Protein AF-A0A8B8F9I2-F1 (afdb_monomer)

Mean predicted aligned error: 6.84 Å

Solvent-accessible surface area (backbone atoms only — not comparable to full-atom values): 7856 Å² total; per-residue (Å²): 132,86,76,79,71,88,75,55,55,60,98,65,56,82,87,36,72,66,38,50,51,59,53,74,44,58,70,45,80,40,73,52,41,32,47,33,45,23,65,61,56,53,9,47,27,50,36,31,16,63,70,52,75,28,94,47,73,40,29,69,33,48,71,46,77,38,64,54,78,65,52,64,63,22,86,50,87,95,49,52,75,67,48,26,52,59,36,15,38,84,57,33,90,64,42,86,76,57,81,86,83,81,89,83,79,62,77,90,68,71,65,90,48,67,67,58,51,55,50,51,53,49,52,51,30,55,55,69,70,60,121

Nearest PDB structures (foldseek):
  7lcc-assembly1_A  TM=9.208E-01  e=5.621E-08  synthetic construct
  7otj-assembly1_A  TM=8.608E-01  e=3.150E-05  Candida albicans
  9fi9-assembly1_A  TM=7.104E-01  e=2.433E-05  Homo sapiens
  5fhd-assembly2_B  TM=6.148E-01  e=1.801E-04  Bacteroides fragilis
  6l3g-assembly1_B-2  TM=6.242E-01  e=3.909E-04  Bacteroides sp. AF32-8BH

InterPro domains:
  IPR010285 DNA helicase Pif1-like, DEAD-box helicase domain [PF05970] (5-130)
  IPR027417 P-loop containing nucleoside triphosphate hydrolase [G3DSA:3.40.50.300] (1-105)
  IPR027417 P-loop containing nucleoside triphosphate hydrolase [SSF52540] (20-107)

Foldseek 3Di:
DDDPLVDAAPPDDLPDPVLVCLLVAQEEEAEALQQAFLSVLVNQQVSQCVSNVAPDGSVNHHYHYYHDNLDDFHDDVVDDPVVSVCRHNCVHPCNVVDDDDDDDDDPVQPDPDPVSVVVVVVVVCVSVVND

Structure (mmCIF, N/CA/C/O backbone):
data_AF-A0A8B8F9I2-F1
#
_entry.id   AF-A0A8B8F9I2-F1
#
loop_
_atom_site.group_PDB
_atom_site.id
_atom_site.type_symbol
_atom_site.label_atom_id
_atom_site.label_alt_id
_atom_site.label_comp_id
_atom_site.label_asym_id
_atom_site.label_entity_id
_atom_site.label_seq_id
_atom_site.pdbx_PDB_ins_code
_atom_site.Cartn_x
_atom_site.Cartn_y
_atom_site.Cartn_z
_atom_site.occupancy
_atom_site.B_iso_or_equiv
_atom_site.auth_seq_id
_atom_site.auth_comp_id
_atom_site.auth_asym_id
_atom_site.auth_atom_id
_atom_site.pdbx_PDB_model_num
ATOM 1 N N . MET A 1 1 ? 19.687 -8.091 12.729 1.00 32.91 1 MET A N 1
ATOM 2 C CA . MET A 1 1 ? 18.855 -7.498 13.794 1.00 32.91 1 MET A CA 1
ATOM 3 C C . MET A 1 1 ? 17.443 -7.407 13.244 1.00 32.91 1 MET A C 1
ATOM 5 O O . MET A 1 1 ? 17.170 -6.543 12.424 1.00 32.91 1 MET A O 1
ATOM 9 N N . SER A 1 2 ? 16.615 -8.403 13.545 1.00 36.03 2 SER A N 1
ATOM 10 C CA . SER A 1 2 ? 15.233 -8.500 13.075 1.00 36.03 2 SER A CA 1
ATOM 11 C C . SER A 1 2 ? 14.390 -7.453 13.800 1.00 36.03 2 SER A C 1
ATOM 13 O O . SER A 1 2 ? 14.094 -7.623 14.980 1.00 36.03 2 SER A O 1
ATOM 15 N N . TYR A 1 3 ? 14.059 -6.355 13.119 1.00 44.81 3 TYR A N 1
ATOM 16 C CA . TYR A 1 3 ? 12.985 -5.470 13.562 1.00 44.81 3 TYR A CA 1
ATOM 17 C C . TYR A 1 3 ? 11.693 -6.288 13.551 1.00 44.81 3 TYR A C 1
ATOM 19 O O . TYR A 1 3 ? 11.278 -6.778 12.500 1.00 44.81 3 TYR A O 1
ATOM 27 N N . ASP A 1 4 ? 11.098 -6.486 14.723 1.00 44.06 4 ASP A N 1
ATOM 28 C CA . ASP A 1 4 ? 9.771 -7.075 14.850 1.00 44.06 4 ASP A CA 1
ATOM 29 C C . ASP A 1 4 ? 8.728 -6.054 14.372 1.00 44.06 4 ASP A C 1
ATOM 31 O O . ASP A 1 4 ? 8.177 -5.268 15.137 1.00 44.06 4 ASP A O 1
ATOM 35 N N . ASP A 1 5 ? 8.518 -6.013 13.058 1.00 55.53 5 ASP A N 1
ATOM 36 C CA . ASP A 1 5 ? 7.590 -5.091 12.393 1.00 55.53 5 ASP A CA 1
ATOM 37 C C . ASP A 1 5 ? 6.126 -5.569 12.489 1.00 55.53 5 ASP A C 1
ATOM 39 O O . ASP A 1 5 ? 5.207 -4.951 11.953 1.00 55.53 5 ASP A O 1
ATOM 43 N N . THR A 1 6 ? 5.871 -6.678 13.195 1.00 59.25 6 THR A N 1
ATOM 44 C CA . THR A 1 6 ? 4.541 -7.303 13.276 1.00 59.25 6 THR A CA 1
ATOM 45 C C . THR A 1 6 ? 3.584 -6.598 14.243 1.00 59.25 6 THR A C 1
ATOM 47 O O . THR A 1 6 ? 2.369 -6.782 14.137 1.00 59.25 6 THR A O 1
ATOM 50 N N . SER A 1 7 ? 4.073 -5.657 15.065 1.00 67.31 7 SER A N 1
ATOM 51 C CA . SER A 1 7 ? 3.258 -4.864 16.011 1.00 67.31 7 SER A CA 1
ATOM 52 C C . SER A 1 7 ? 3.259 -3.334 15.809 1.00 67.31 7 SER A C 1
ATOM 54 O O . SER A 1 7 ? 2.566 -2.630 16.543 1.00 67.31 7 SER A O 1
ATOM 56 N N . SER A 1 8 ? 3.986 -2.792 14.824 1.00 79.81 8 SER A N 1
ATOM 57 C CA . SER A 1 8 ? 4.069 -1.344 14.584 1.00 79.81 8 SER A CA 1
ATOM 58 C C . SER A 1 8 ? 2.707 -0.685 14.264 1.00 79.81 8 SER A C 1
ATOM 60 O O . SER A 1 8 ? 1.919 -1.144 13.447 1.00 79.81 8 SER A O 1
ATOM 62 N N . VAL A 1 9 ? 2.405 0.439 14.909 1.00 85.44 9 VAL A N 1
ATOM 63 C CA . VAL A 1 9 ? 1.195 1.244 14.656 1.00 85.44 9 VAL A CA 1
ATOM 64 C C . VAL A 1 9 ? 1.598 2.687 14.393 1.00 85.44 9 VAL A C 1
ATOM 66 O O . VAL A 1 9 ? 2.662 3.132 14.830 1.00 85.44 9 VAL A O 1
ATOM 69 N N . CYS A 1 10 ? 0.763 3.447 13.687 1.00 84.06 10 CYS A N 1
ATOM 70 C CA . CYS A 1 10 ? 0.952 4.889 13.593 1.00 84.06 10 CYS A CA 1
ATOM 71 C C . CYS A 1 10 ? 0.885 5.508 14.998 1.00 84.06 10 CYS A C 1
ATOM 73 O O . CYS A 1 10 ? 0.012 5.166 15.797 1.00 84.06 10 CYS A O 1
ATOM 75 N N . ASN A 1 11 ? 1.786 6.449 15.287 1.00 87.62 11 ASN A N 1
ATOM 76 C CA . ASN A 1 11 ? 1.837 7.147 16.571 1.00 87.62 11 ASN A CA 1
ATOM 77 C C . ASN A 1 11 ? 0.701 8.182 16.684 1.00 87.62 11 ASN A C 1
ATOM 79 O O . ASN A 1 11 ? 0.911 9.382 16.516 1.00 87.62 11 ASN A O 1
ATOM 83 N N . ILE A 1 12 ? -0.523 7.700 16.901 1.00 84.31 12 ILE A N 1
ATOM 84 C CA . ILE A 1 12 ? -1.740 8.509 16.981 1.00 84.31 12 ILE A CA 1
ATOM 85 C C . ILE A 1 12 ? -2.459 8.175 18.288 1.00 84.31 12 ILE A C 1
ATOM 87 O O . ILE A 1 12 ? -2.909 7.050 18.499 1.00 84.31 12 ILE A O 1
ATOM 91 N N . SER A 1 13 ? -2.617 9.170 19.165 1.00 84.62 13 SER A N 1
ATOM 92 C CA . SER A 1 13 ? -3.426 9.008 20.378 1.00 84.62 13 SER A CA 1
ATOM 93 C C . SER A 1 13 ? -4.896 8.800 20.016 1.00 84.62 13 SER A C 1
ATOM 95 O O . SER A 1 13 ? -5.456 9.572 19.233 1.00 84.62 13 SER A O 1
ATOM 97 N N . LYS A 1 14 ? -5.554 7.818 20.648 1.00 83.88 14 LYS A N 1
ATOM 98 C CA . LYS A 1 14 ? -6.980 7.504 20.436 1.00 83.88 14 LYS A CA 1
ATOM 99 C C . LYS A 1 14 ? -7.909 8.695 20.691 1.00 83.88 14 LYS A C 1
ATOM 101 O O . LYS A 1 14 ? -9.001 8.736 20.131 1.00 83.88 14 LYS A O 1
ATOM 106 N N . GLN A 1 15 ? -7.496 9.640 21.528 1.00 87.62 15 GLN A N 1
ATOM 107 C CA . GLN A 1 15 ? -8.287 10.818 21.895 1.00 87.62 15 GLN A CA 1
ATOM 108 C C . GLN A 1 15 ? -7.964 12.044 21.025 1.00 87.62 15 GLN A C 1
ATOM 110 O O . GLN A 1 15 ? -8.552 13.101 21.215 1.00 87.62 15 GLN A O 1
ATOM 115 N N . SER A 1 16 ? -7.024 11.929 20.081 1.00 92.19 16 SER A N 1
ATOM 116 C CA . SER A 1 16 ? -6.645 13.045 19.211 1.00 92.19 16 SER A CA 1
ATOM 117 C C . SER A 1 16 ? -7.708 13.352 18.152 1.00 92.19 16 SER A C 1
ATOM 119 O O . SER A 1 16 ? -8.429 12.465 17.690 1.00 92.19 16 SER A O 1
ATOM 121 N N . ASN A 1 17 ? -7.733 14.601 17.681 1.00 92.19 17 ASN A N 1
ATOM 122 C CA . ASN A 1 17 ? -8.564 15.005 16.541 1.00 92.19 17 ASN A CA 1
ATOM 123 C C . ASN A 1 17 ? -8.228 14.198 15.275 1.00 92.19 17 ASN A C 1
ATOM 125 O O . ASN A 1 17 ? -9.121 13.859 14.506 1.00 92.19 17 ASN A O 1
ATOM 129 N N . THR A 1 18 ? -6.958 13.823 15.087 1.00 91.69 18 THR A N 1
ATOM 130 C CA . THR A 1 18 ? -6.526 12.945 13.991 1.00 91.69 18 THR A CA 1
ATOM 131 C C . THR A 1 18 ? -7.148 11.555 14.101 1.00 91.69 18 THR A C 1
ATOM 133 O O . THR A 1 18 ? -7.612 11.016 13.101 1.00 91.69 18 THR A O 1
ATOM 136 N N . ALA A 1 19 ? -7.210 10.979 15.307 1.00 91.69 19 ALA A N 1
ATOM 137 C CA . ALA A 1 19 ? -7.893 9.706 15.523 1.00 91.69 19 ALA A CA 1
ATOM 138 C C . ALA A 1 19 ? -9.387 9.805 15.207 1.00 91.69 19 ALA A C 1
ATOM 140 O O . ALA A 1 19 ? -9.933 8.887 14.601 1.00 91.69 19 ALA A O 1
ATOM 141 N N . GLN A 1 20 ? -10.038 10.912 15.576 1.00 93.19 20 GLN A N 1
ATOM 142 C CA . GLN A 1 20 ? -11.439 11.132 15.224 1.00 93.19 20 GLN A CA 1
ATOM 143 C C . GLN A 1 20 ? -11.628 11.217 13.705 1.00 93.19 20 GLN A C 1
ATOM 145 O O . GLN A 1 20 ? -12.440 10.479 13.153 1.00 93.19 20 GLN A O 1
ATOM 150 N N . LEU A 1 21 ? -10.799 12.008 13.018 1.00 93.56 21 LEU A N 1
ATOM 151 C CA . LEU A 1 21 ? -10.809 12.092 11.558 1.00 93.56 21 LEU A CA 1
ATOM 152 C C . LEU A 1 21 ? -10.626 10.713 10.906 1.00 93.56 21 LEU A C 1
ATOM 154 O O . LEU A 1 21 ? -11.342 10.374 9.971 1.00 93.56 21 LEU A O 1
ATOM 158 N N . MET A 1 22 ? -9.701 9.894 11.412 1.00 92.94 22 MET A N 1
ATOM 159 C CA . MET A 1 22 ? -9.469 8.543 10.893 1.00 92.94 22 MET A CA 1
ATOM 160 C C . MET A 1 22 ? -10.628 7.574 11.161 1.00 92.94 22 MET A C 1
ATOM 162 O O . MET A 1 22 ? -10.836 6.655 10.370 1.00 92.94 22 MET A O 1
ATOM 166 N N . ARG A 1 23 ? -11.402 7.758 12.240 1.00 94.06 23 ARG A N 1
ATOM 167 C CA . ARG A 1 23 ? -12.608 6.948 12.493 1.00 94.06 23 ARG A CA 1
ATOM 168 C C . ARG A 1 23 ? -13.709 7.231 11.483 1.00 94.06 23 ARG A C 1
ATOM 170 O O . ARG A 1 23 ? -14.339 6.285 10.997 1.00 94.06 23 ARG A O 1
ATOM 177 N N . ASP A 1 24 ? -13.893 8.512 11.187 1.00 94.00 24 ASP A N 1
ATOM 178 C CA . ASP A 1 24 ? -14.940 9.019 10.302 1.00 94.00 24 ASP A CA 1
ATOM 179 C C . ASP A 1 24 ? -14.547 8.887 8.819 1.00 94.00 24 ASP A C 1
ATOM 181 O O . ASP A 1 24 ? -15.402 8.878 7.934 1.00 94.00 24 ASP A O 1
ATOM 185 N N . CYS A 1 25 ? -13.252 8.724 8.533 1.00 94.06 25 CYS A N 1
ATOM 186 C CA . CYS A 1 25 ? -12.730 8.539 7.187 1.00 94.06 25 CYS A CA 1
ATOM 187 C C . CYS A 1 25 ? -13.235 7.233 6.548 1.00 94.06 25 CYS A C 1
ATOM 189 O O . CYS A 1 25 ? -13.013 6.123 7.042 1.00 94.06 25 CYS A O 1
ATOM 191 N N . VAL A 1 26 ? -13.882 7.368 5.390 1.00 95.38 26 VAL A N 1
ATOM 192 C CA . VAL A 1 26 ? -14.385 6.241 4.586 1.00 95.38 26 VAL A CA 1
ATOM 193 C C . VAL A 1 26 ? -13.495 5.910 3.390 1.00 95.38 26 VAL A C 1
ATOM 195 O O . VAL A 1 26 ? -13.570 4.794 2.870 1.00 95.38 26 VAL A O 1
ATOM 198 N N . PHE A 1 27 ? -12.661 6.863 2.963 1.00 96.31 27 PHE A N 1
ATOM 199 C CA . PHE A 1 27 ? -11.831 6.745 1.774 1.00 96.31 27 PHE A CA 1
ATOM 200 C C . PHE A 1 27 ? -10.490 7.465 1.938 1.00 96.31 27 PHE A C 1
ATOM 202 O O . PHE A 1 27 ? -10.459 8.647 2.278 1.00 96.31 27 PHE A O 1
ATOM 209 N N . ILE A 1 28 ? -9.397 6.760 1.652 1.00 96.31 28 ILE A N 1
ATOM 210 C CA . ILE A 1 28 ? -8.027 7.279 1.687 1.00 96.31 28 ILE A CA 1
ATOM 211 C C . ILE A 1 28 ? -7.414 7.123 0.299 1.00 96.31 28 ILE A C 1
ATOM 213 O O . ILE A 1 28 ? -7.478 6.049 -0.295 1.00 96.31 28 ILE A O 1
ATOM 217 N N . VAL A 1 29 ? -6.773 8.179 -0.194 1.00 96.25 29 VAL A N 1
ATOM 218 C CA . VAL A 1 29 ? -5.928 8.119 -1.390 1.00 96.25 29 VAL A CA 1
ATOM 219 C C . VAL A 1 29 ? -4.477 8.158 -0.942 1.00 96.25 29 VAL A C 1
ATOM 221 O O . VAL A 1 29 ? -4.076 9.066 -0.216 1.00 96.25 29 VAL A O 1
ATOM 224 N N . TRP A 1 30 ? -3.707 7.166 -1.367 1.00 94.88 30 TRP A N 1
ATOM 225 C CA . TRP A 1 30 ? -2.285 7.059 -1.093 1.00 94.88 30 TRP A CA 1
ATOM 226 C C . TRP A 1 30 ? -1.517 7.156 -2.403 1.00 94.88 30 TRP A C 1
ATOM 228 O O . TRP A 1 30 ? -1.458 6.189 -3.168 1.00 94.88 30 TRP A O 1
ATOM 238 N N . ASP A 1 31 ? -0.936 8.326 -2.648 1.00 93.06 31 ASP A N 1
ATOM 239 C CA . ASP A 1 31 ? -0.154 8.568 -3.852 1.00 93.06 31 ASP A CA 1
ATOM 240 C C . ASP A 1 31 ? 1.285 8.064 -3.731 1.00 93.06 31 ASP A C 1
ATOM 242 O O . ASP A 1 31 ? 1.831 7.949 -2.634 1.00 93.06 31 ASP A O 1
ATOM 246 N N . GLU A 1 32 ? 1.878 7.717 -4.870 1.00 90.81 32 GLU A N 1
ATOM 247 C CA . GLU A 1 32 ? 3.224 7.148 -4.984 1.00 90.81 32 GLU A CA 1
ATOM 248 C C . GLU A 1 32 ? 3.494 5.928 -4.077 1.00 90.81 32 GLU A C 1
ATOM 250 O O . GLU A 1 32 ? 4.543 5.758 -3.442 1.00 90.81 32 GLU A O 1
ATOM 255 N N . ALA A 1 33 ? 2.535 5.002 -4.058 1.00 92.69 33 ALA A N 1
ATOM 256 C CA . ALA A 1 33 ? 2.591 3.778 -3.266 1.00 92.69 33 ALA A CA 1
ATOM 257 C C . ALA A 1 33 ? 3.752 2.833 -3.649 1.00 92.69 33 ALA A C 1
ATOM 259 O O . ALA A 1 33 ? 4.133 1.979 -2.849 1.00 92.69 33 ALA A O 1
ATOM 260 N N . SER A 1 34 ? 4.336 2.966 -4.847 1.00 89.62 34 SER A N 1
ATOM 261 C CA . SER A 1 34 ? 5.489 2.163 -5.293 1.00 89.62 34 SER A CA 1
ATOM 262 C C . SER A 1 34 ? 6.749 2.418 -4.462 1.00 89.62 34 SER A C 1
ATOM 264 O O . SER A 1 34 ? 7.511 1.482 -4.216 1.00 89.62 34 SER A O 1
ATOM 266 N N . MET A 1 35 ? 6.925 3.653 -3.986 1.00 90.94 35 MET A N 1
ATOM 267 C CA . MET A 1 35 ? 8.059 4.083 -3.161 1.00 90.94 35 MET A CA 1
ATOM 268 C C . MET A 1 35 ? 7.811 3.885 -1.663 1.00 90.94 35 MET A C 1
ATOM 270 O O . MET A 1 35 ? 8.709 4.072 -0.842 1.00 90.94 35 MET A O 1
ATOM 274 N N . THR A 1 36 ? 6.587 3.512 -1.292 1.00 91.62 36 THR A N 1
ATOM 275 C CA . THR A 1 36 ? 6.175 3.382 0.101 1.00 91.62 36 THR A CA 1
ATOM 276 C C . THR A 1 36 ? 6.658 2.060 0.693 1.00 91.62 36 THR A C 1
ATOM 278 O O . THR A 1 36 ? 6.490 0.985 0.111 1.00 91.62 36 THR A O 1
ATOM 281 N N . TYR A 1 37 ? 7.223 2.138 1.897 1.00 93.44 37 TYR A N 1
ATOM 282 C CA . TYR A 1 37 ? 7.538 0.966 2.703 1.00 93.44 37 TYR A CA 1
ATOM 283 C C . TYR A 1 37 ? 6.258 0.229 3.093 1.00 93.44 37 TYR A C 1
ATOM 285 O O . TYR A 1 37 ? 5.324 0.831 3.626 1.00 93.44 37 TYR A O 1
ATOM 293 N N . LYS A 1 38 ? 6.228 -1.093 2.904 1.00 94.56 38 LYS A N 1
ATOM 294 C CA . LYS A 1 38 ? 5.076 -1.916 3.290 1.00 94.56 38 LYS A CA 1
ATOM 295 C C . LYS A 1 38 ? 4.678 -1.711 4.749 1.00 94.56 38 LYS A C 1
ATOM 297 O O . LYS A 1 38 ? 3.493 -1.651 5.044 1.00 94.56 38 LYS A O 1
ATOM 302 N N . SER A 1 39 ? 5.656 -1.518 5.631 1.00 94.19 39 SER A N 1
ATOM 303 C CA . SER A 1 39 ? 5.439 -1.347 7.064 1.00 94.19 39 SER A CA 1
ATOM 304 C C . SER A 1 39 ? 4.618 -0.105 7.389 1.00 94.19 39 SER A C 1
ATOM 306 O O . SER A 1 39 ? 3.801 -0.134 8.302 1.00 94.19 39 SER A O 1
ATOM 308 N N . SER A 1 40 ? 4.740 0.965 6.596 1.00 93.88 40 SER A N 1
ATOM 309 C CA . SER A 1 40 ? 3.898 2.157 6.733 1.00 93.88 40 SER A CA 1
ATOM 310 C C . SER A 1 40 ? 2.433 1.857 6.412 1.00 93.88 40 SER A C 1
ATOM 312 O O . SER A 1 40 ? 1.538 2.301 7.129 1.00 93.88 40 SER A O 1
ATOM 314 N N . VAL A 1 41 ? 2.182 1.063 5.370 1.00 95.12 41 VAL A N 1
ATOM 315 C CA . VAL A 1 41 ? 0.826 0.659 4.969 1.00 95.12 41 VAL A CA 1
ATOM 316 C C . VAL A 1 41 ? 0.228 -0.330 5.974 1.00 95.12 41 VAL A C 1
ATOM 318 O O . VAL A 1 41 ? -0.937 -0.218 6.346 1.00 95.12 41 VAL A O 1
ATOM 321 N N . GLU A 1 42 ? 1.036 -1.262 6.473 1.00 96.44 42 GLU A N 1
ATOM 322 C CA . GLU A 1 42 ? 0.640 -2.243 7.491 1.00 96.44 42 GLU A CA 1
ATOM 323 C C . GLU A 1 42 ? 0.407 -1.598 8.863 1.00 96.44 42 GLU A C 1
ATOM 325 O O . GLU A 1 42 ? -0.459 -2.033 9.624 1.00 96.44 42 GLU A O 1
ATOM 330 N N . ALA A 1 43 ? 1.164 -0.553 9.203 1.00 95.38 43 ALA A N 1
ATOM 331 C CA . ALA A 1 43 ? 0.916 0.265 10.385 1.00 95.38 43 ALA A CA 1
ATOM 332 C C . ALA A 1 43 ? -0.403 1.038 10.258 1.00 95.38 43 ALA A C 1
ATOM 334 O O . ALA A 1 43 ? -1.176 1.044 11.215 1.00 95.38 43 ALA A O 1
ATOM 335 N N . LEU A 1 44 ? -0.701 1.617 9.085 1.00 95.31 44 LEU A N 1
ATOM 336 C CA . LEU A 1 44 ? -1.992 2.267 8.839 1.00 95.31 44 LEU A CA 1
ATOM 337 C C . LEU A 1 44 ? -3.151 1.276 9.004 1.00 95.31 44 LEU A C 1
ATOM 339 O O . LEU A 1 44 ? -4.117 1.594 9.696 1.00 95.31 44 LEU A O 1
ATOM 343 N N . ASP A 1 45 ? -3.049 0.077 8.421 1.00 96.44 45 ASP A N 1
ATOM 344 C CA . ASP A 1 45 ? -4.064 -0.973 8.569 1.00 96.44 45 ASP A CA 1
ATOM 345 C C . ASP A 1 45 ? -4.337 -1.281 10.047 1.00 96.44 45 ASP A C 1
ATOM 347 O O . ASP A 1 45 ? -5.472 -1.154 10.509 1.00 96.44 45 ASP A O 1
ATOM 351 N N . ARG A 1 46 ? -3.290 -1.600 10.818 1.00 95.19 46 ARG A N 1
ATOM 352 C CA . ARG A 1 46 ? -3.417 -1.893 12.255 1.00 95.19 46 ARG A CA 1
ATOM 353 C C . ARG A 1 46 ? -4.000 -0.723 13.040 1.00 95.19 46 ARG A C 1
ATOM 355 O O . ARG A 1 46 ? -4.891 -0.930 13.862 1.00 95.19 46 ARG A O 1
ATOM 362 N N . THR A 1 47 ? -3.560 0.502 12.759 1.00 94.62 47 THR A N 1
ATOM 363 C CA . THR A 1 47 ? -4.106 1.705 13.395 1.00 94.62 47 THR A CA 1
ATOM 364 C C . THR A 1 47 ? -5.588 1.887 13.085 1.00 94.62 47 THR A C 1
ATOM 366 O O . THR A 1 47 ? -6.363 2.150 13.999 1.00 94.62 47 THR A O 1
ATOM 369 N N . LEU A 1 48 ? -6.023 1.716 11.835 1.00 95.75 48 LEU A N 1
ATOM 370 C CA . LEU A 1 48 ? -7.436 1.851 11.474 1.00 95.75 48 LEU A CA 1
ATOM 371 C C . LEU A 1 48 ? -8.297 0.750 12.098 1.00 95.75 48 LEU A C 1
ATOM 373 O O . LEU A 1 48 ? -9.408 1.034 12.551 1.00 95.75 48 LEU A O 1
ATOM 377 N N . ARG A 1 49 ? -7.790 -0.486 12.171 1.00 95.50 49 ARG A N 1
ATOM 378 C CA . ARG A 1 49 ? -8.475 -1.587 12.861 1.00 95.50 49 ARG A CA 1
ATOM 379 C C . ARG A 1 49 ? -8.695 -1.284 14.339 1.00 95.50 49 ARG A C 1
ATOM 381 O O . ARG A 1 49 ? -9.806 -1.471 14.836 1.00 95.50 49 ARG A O 1
ATOM 388 N N . ASP A 1 50 ? -7.667 -0.774 15.015 1.00 93.94 50 ASP A N 1
ATOM 389 C CA . ASP A 1 50 ? -7.719 -0.412 16.433 1.00 93.94 50 ASP A CA 1
ATOM 390 C C . ASP A 1 50 ? -8.606 0.821 16.689 1.00 93.94 50 ASP A C 1
ATOM 392 O O . ASP A 1 50 ? -9.488 0.794 17.547 1.00 93.94 50 ASP A O 1
ATOM 396 N N . LEU A 1 51 ? -8.449 1.892 15.902 1.00 94.00 51 LEU A N 1
ATOM 397 C CA . LEU A 1 51 ? -9.236 3.121 16.055 1.00 94.00 51 LEU A CA 1
ATOM 398 C C . LEU A 1 51 ? -10.732 2.907 15.813 1.00 94.00 51 LEU A C 1
ATOM 400 O O . LEU A 1 51 ? -11.545 3.550 16.484 1.00 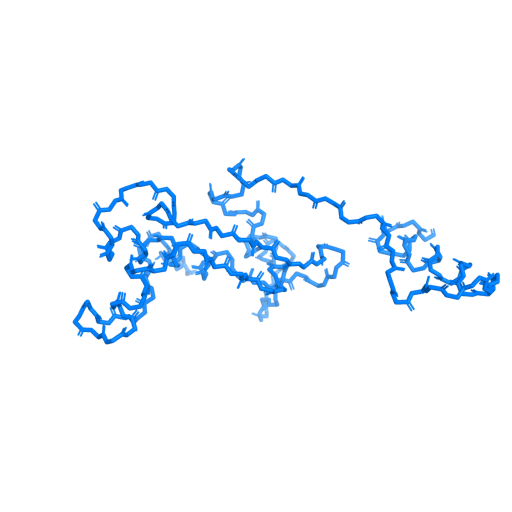94.00 51 LEU A O 1
ATOM 404 N N . ARG A 1 52 ? -11.085 2.035 14.859 1.00 93.75 52 ARG A N 1
ATOM 405 C CA . ARG A 1 52 ? -12.473 1.739 14.463 1.00 93.75 52 ARG A CA 1
ATOM 406 C C . ARG A 1 52 ? -13.043 0.494 15.140 1.00 93.75 52 ARG A C 1
ATOM 408 O O . ARG A 1 52 ? -14.208 0.182 14.908 1.00 93.75 52 ARG A O 1
ATOM 415 N N . ASN A 1 53 ? -12.242 -0.205 15.948 1.00 94.00 53 ASN A N 1
ATOM 416 C CA . ASN A 1 53 ? -12.591 -1.472 16.591 1.00 94.00 53 ASN A CA 1
ATOM 417 C C . ASN A 1 53 ? -13.164 -2.511 15.599 1.00 94.00 53 ASN A C 1
ATOM 419 O O . ASN A 1 53 ? -14.214 -3.112 15.827 1.00 94.00 53 ASN A O 1
ATOM 423 N N . LYS A 1 54 ? -12.499 -2.677 14.448 1.00 94.50 54 LYS A N 1
ATOM 424 C CA . LYS A 1 54 ? -12.903 -3.579 13.356 1.00 94.50 54 LYS A CA 1
ATOM 425 C C . LYS A 1 54 ? -11.701 -4.371 12.870 1.00 94.50 54 LYS A C 1
ATOM 427 O O . LYS A 1 54 ? -10.729 -3.775 12.436 1.00 94.50 54 LYS A O 1
ATOM 432 N N . ASN A 1 55 ? -11.784 -5.701 12.852 1.00 93.75 55 ASN A N 1
ATOM 433 C CA . ASN A 1 55 ? -10.667 -6.548 12.404 1.00 93.75 55 ASN A CA 1
ATOM 434 C C . ASN A 1 55 ? -10.594 -6.751 10.872 1.00 93.75 55 ASN A C 1
ATOM 436 O O . ASN A 1 55 ? -9.808 -7.553 10.377 1.00 93.75 55 ASN A O 1
ATOM 440 N N . THR A 1 56 ? -11.430 -6.054 10.106 1.00 95.62 56 THR A N 1
ATOM 441 C CA . THR A 1 56 ? -11.370 -6.047 8.638 1.00 95.62 56 THR A CA 1
ATOM 442 C C . THR A 1 56 ? -10.193 -5.203 8.154 1.00 95.62 56 THR A C 1
ATOM 444 O O . THR A 1 56 ? -9.855 -4.219 8.811 1.00 95.62 56 THR A O 1
ATOM 447 N N . LEU A 1 57 ? -9.628 -5.516 6.981 1.00 95.69 57 LEU A N 1
ATOM 448 C CA . LEU A 1 57 ? -8.577 -4.701 6.353 1.00 95.69 57 LEU A CA 1
ATOM 449 C C . LEU A 1 57 ? -8.944 -3.207 6.339 1.00 95.69 57 LEU A C 1
ATOM 451 O O . LEU A 1 57 ? -10.090 -2.828 6.086 1.00 95.69 57 LEU A O 1
ATOM 455 N N . MET A 1 58 ? -7.961 -2.372 6.659 1.00 96.12 58 MET A N 1
ATOM 456 C CA . MET A 1 58 ? -8.021 -0.921 6.828 1.00 96.12 58 MET A CA 1
ATOM 457 C C . MET A 1 58 ? -9.125 -0.466 7.791 1.00 96.12 58 MET A C 1
ATOM 459 O O . MET A 1 58 ? -9.727 0.593 7.619 1.00 96.12 58 MET A O 1
ATOM 463 N N . GLY A 1 59 ? -9.485 -1.305 8.768 1.00 95.50 59 GLY A N 1
ATOM 464 C CA . GLY A 1 59 ? -10.635 -1.080 9.645 1.00 95.50 59 GLY A CA 1
ATOM 465 C C . GLY A 1 59 ? -11.959 -0.933 8.885 1.00 95.50 59 GLY A C 1
ATOM 466 O O . GLY A 1 59 ? -12.894 -0.341 9.417 1.00 95.50 59 GLY A O 1
ATOM 467 N N . GLY A 1 60 ? -12.040 -1.400 7.631 1.00 95.69 60 GLY A N 1
ATOM 468 C CA . GLY A 1 60 ? -13.168 -1.210 6.712 1.00 95.69 60 GLY A CA 1
ATOM 469 C C . GLY A 1 60 ? -13.170 0.135 5.972 1.00 95.69 60 GLY A C 1
ATOM 470 O O . GLY A 1 60 ? -14.231 0.599 5.561 1.00 95.69 60 GLY A O 1
ATOM 471 N N . CYS A 1 61 ? -12.040 0.842 5.919 1.00 96.19 61 CYS A N 1
ATOM 472 C CA . CYS A 1 61 ? -11.859 2.056 5.122 1.00 96.19 61 CYS A CA 1
ATOM 473 C C . CYS A 1 61 ? -11.407 1.660 3.712 1.00 96.19 61 CYS A C 1
ATOM 475 O O . CYS A 1 61 ? -10.580 0.763 3.559 1.00 96.19 61 CYS A O 1
ATOM 477 N N . THR A 1 62 ? -11.937 2.308 2.676 1.00 96.62 62 THR A N 1
ATOM 478 C CA . THR A 1 62 ? -11.481 2.036 1.308 1.00 96.62 62 THR A CA 1
ATOM 479 C C . THR A 1 62 ? -10.190 2.805 1.051 1.00 96.62 62 THR A C 1
ATOM 481 O O . THR A 1 62 ? -10.145 4.012 1.261 1.00 96.62 62 THR A O 1
ATOM 484 N N . VAL A 1 63 ? -9.143 2.131 0.573 1.00 97.00 63 VAL A N 1
ATOM 485 C CA . VAL A 1 63 ? -7.857 2.772 0.261 1.00 97.00 63 VAL A CA 1
ATOM 486 C C . VAL A 1 63 ? -7.550 2.616 -1.223 1.00 97.00 63 VAL A C 1
ATOM 488 O O . VAL A 1 63 ? -7.519 1.502 -1.744 1.00 97.00 63 VAL A O 1
ATOM 491 N N . LEU A 1 64 ? -7.318 3.736 -1.902 1.00 96.81 64 LEU A N 1
ATOM 492 C CA . LEU A 1 64 ? -6.832 3.784 -3.274 1.00 96.81 64 LEU A CA 1
ATOM 493 C C . LEU A 1 64 ? -5.331 4.054 -3.264 1.00 96.81 64 LEU A C 1
ATOM 495 O O . LEU A 1 64 ? -4.901 5.157 -2.940 1.00 96.81 64 LEU A O 1
ATOM 499 N N . PHE A 1 65 ? -4.547 3.062 -3.671 1.00 95.69 65 PHE A N 1
ATOM 500 C CA . PHE A 1 65 ? -3.127 3.245 -3.950 1.00 95.69 65 PHE A CA 1
ATOM 501 C C . PHE A 1 65 ? -2.944 3.716 -5.396 1.00 95.69 65 PHE A C 1
ATOM 503 O O . PHE A 1 65 ? -3.340 3.010 -6.328 1.00 95.69 65 PHE A O 1
ATOM 510 N N . SER A 1 66 ? -2.325 4.879 -5.587 1.00 94.69 66 SER A N 1
ATOM 511 C CA . SER A 1 66 ? -1.826 5.338 -6.885 1.00 94.69 66 SER A CA 1
ATOM 512 C C . SER A 1 66 ? -0.302 5.295 -6.926 1.00 94.69 66 SER A C 1
ATOM 514 O O . SER A 1 66 ? 0.375 5.236 -5.902 1.00 94.69 66 SER A O 1
ATOM 516 N N . GLY A 1 67 ? 0.242 5.234 -8.135 1.00 91.19 67 GLY A N 1
ATOM 517 C CA . GLY A 1 67 ? 1.678 5.170 -8.376 1.00 91.19 67 GLY A CA 1
ATOM 518 C C . GLY A 1 67 ? 2.013 4.266 -9.553 1.00 91.19 67 GLY A C 1
ATOM 519 O O . GL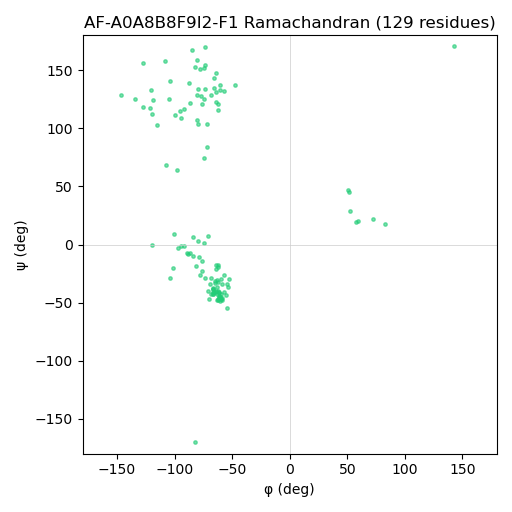Y A 1 67 ? 1.167 3.536 -10.081 1.00 91.19 67 GLY A O 1
ATOM 520 N N . ASP A 1 68 ? 3.273 4.304 -9.962 1.00 87.31 68 ASP A N 1
ATOM 521 C CA . ASP A 1 68 ? 3.790 3.477 -11.045 1.00 87.31 68 ASP A CA 1
ATOM 522 C C . ASP A 1 68 ? 4.914 2.577 -10.524 1.00 87.31 68 ASP A C 1
ATOM 524 O O . ASP A 1 68 ? 5.997 3.027 -10.166 1.00 87.31 68 ASP A O 1
ATOM 528 N N . PHE A 1 69 ? 4.663 1.268 -10.498 1.00 81.75 69 PHE A N 1
ATOM 529 C CA . PHE A 1 69 ? 5.638 0.266 -10.052 1.00 81.75 69 PHE A CA 1
ATOM 530 C C . PHE A 1 69 ? 6.765 0.002 -11.063 1.00 81.75 69 PHE A C 1
ATOM 532 O O . PHE A 1 69 ? 7.596 -0.869 -10.810 1.00 81.75 69 PHE A O 1
ATOM 539 N N . ARG A 1 70 ? 6.774 0.697 -12.208 1.00 81.69 70 ARG A N 1
ATOM 540 C CA . ARG A 1 70 ? 7.937 0.790 -13.107 1.00 81.69 70 ARG A CA 1
ATOM 541 C C . ARG A 1 70 ? 8.915 1.884 -12.667 1.00 81.69 70 ARG A C 1
ATOM 543 O O . ARG A 1 70 ? 10.000 1.976 -13.229 1.00 81.69 70 ARG A O 1
ATOM 550 N N . GLN A 1 71 ? 8.528 2.717 -11.699 1.00 79.31 71 GLN A N 1
ATOM 551 C CA . GLN A 1 71 ? 9.422 3.664 -11.037 1.00 79.31 71 GLN A CA 1
ATOM 552 C C . GLN A 1 71 ? 10.226 2.968 -9.924 1.00 79.31 71 GLN A C 1
ATOM 554 O O . GLN A 1 71 ? 10.245 1.740 -9.818 1.00 79.31 71 GLN A O 1
ATOM 559 N N . ILE A 1 72 ? 10.926 3.758 -9.110 1.00 80.50 72 ILE A N 1
ATOM 560 C CA . ILE A 1 72 ? 11.825 3.261 -8.069 1.00 80.50 72 ILE A CA 1
ATOM 561 C C . ILE A 1 72 ? 11.069 2.514 -6.957 1.00 80.50 72 ILE A C 1
ATOM 563 O O . ILE A 1 72 ? 9.954 2.871 -6.578 1.00 80.50 72 ILE A O 1
ATOM 567 N N . LEU A 1 73 ? 11.701 1.459 -6.440 1.00 85.81 73 LEU A N 1
ATOM 568 C CA . LEU A 1 73 ? 11.280 0.761 -5.223 1.00 85.81 73 LEU A CA 1
ATOM 569 C C . LEU A 1 7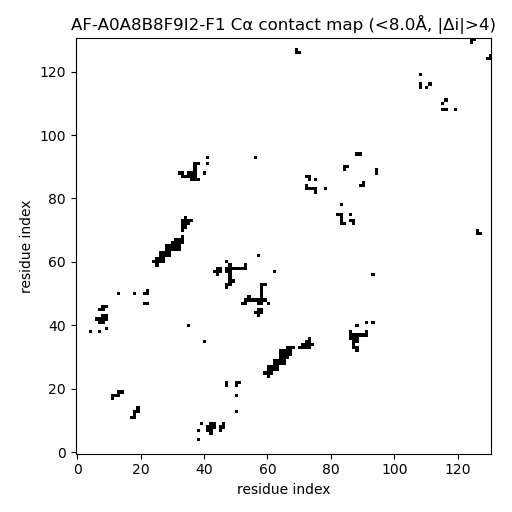3 ? 11.598 1.614 -3.977 1.00 85.81 73 LEU A C 1
ATOM 571 O O . LEU A 1 73 ? 12.331 2.601 -4.087 1.00 85.81 73 LEU A O 1
ATOM 575 N N . PRO A 1 74 ? 11.101 1.241 -2.782 1.00 86.88 74 PRO A N 1
ATOM 576 C CA . PRO A 1 74 ? 11.496 1.911 -1.548 1.00 86.88 74 PRO A CA 1
ATOM 577 C C . PRO A 1 74 ? 13.016 1.849 -1.354 1.00 86.88 74 PRO A C 1
ATOM 579 O O . PRO A 1 74 ? 13.628 0.787 -1.478 1.00 86.88 74 PRO A O 1
ATOM 582 N N . VAL A 1 75 ? 13.627 2.990 -1.038 1.00 87.88 75 VAL A N 1
ATOM 583 C CA . VAL A 1 75 ? 15.085 3.109 -0.896 1.00 87.88 75 VAL A CA 1
ATOM 584 C C . VAL A 1 75 ? 15.519 2.608 0.475 1.00 87.88 75 VAL A C 1
ATOM 586 O O . VAL A 1 75 ? 15.314 3.308 1.467 1.00 87.88 75 VAL A O 1
ATOM 589 N N . VAL A 1 76 ? 16.162 1.438 0.535 1.00 88.19 76 VAL A N 1
ATOM 590 C CA . VAL A 1 76 ? 16.726 0.868 1.770 1.00 88.19 76 VAL A CA 1
ATOM 591 C C . VAL A 1 76 ? 18.204 1.244 1.886 1.00 88.19 76 VAL A C 1
ATOM 593 O O . VAL A 1 76 ? 19.055 0.748 1.148 1.00 88.19 76 VAL A O 1
ATOM 596 N N . VAL A 1 77 ? 18.536 2.135 2.824 1.00 87.56 77 VAL A N 1
ATOM 597 C CA . VAL A 1 77 ? 19.911 2.627 3.012 1.00 87.56 77 VAL A CA 1
ATOM 598 C C . VAL A 1 77 ? 20.838 1.471 3.394 1.00 87.56 77 VAL A C 1
ATOM 600 O O . VAL A 1 77 ? 20.635 0.829 4.421 1.00 87.56 77 VAL A O 1
ATOM 603 N N . ARG A 1 78 ? 21.878 1.233 2.579 1.00 90.19 78 ARG A N 1
ATOM 604 C CA . ARG A 1 78 ? 22.812 0.093 2.718 1.00 90.19 78 ARG A CA 1
ATOM 605 C C . ARG A 1 78 ? 22.122 -1.280 2.634 1.00 90.19 78 ARG A C 1
ATOM 607 O O . ARG A 1 78 ? 22.680 -2.267 3.107 1.00 90.19 78 ARG A O 1
ATOM 614 N N . GLY A 1 79 ? 20.925 -1.336 2.051 1.00 86.62 79 GLY A N 1
ATOM 615 C CA . GLY A 1 79 ? 20.188 -2.569 1.812 1.00 86.62 79 GLY A CA 1
ATOM 616 C C . GLY A 1 79 ? 20.673 -3.307 0.569 1.00 86.62 79 GLY A C 1
ATOM 617 O O . GLY A 1 79 ? 21.292 -2.742 -0.333 1.00 86.62 79 GLY A O 1
ATOM 618 N N . THR A 1 80 ? 20.379 -4.598 0.524 1.00 92.31 80 THR A N 1
ATOM 619 C CA . THR A 1 80 ? 20.514 -5.424 -0.674 1.00 92.31 80 THR A CA 1
ATOM 620 C C . THR A 1 80 ? 19.265 -5.309 -1.551 1.00 92.31 80 THR A C 1
ATOM 622 O O . THR A 1 80 ? 18.201 -4.885 -1.101 1.00 92.31 80 THR A O 1
ATOM 625 N N . ARG A 1 81 ? 19.340 -5.800 -2.794 1.00 88.94 81 ARG A N 1
ATOM 626 C CA . ARG A 1 81 ? 18.154 -5.944 -3.662 1.00 88.94 81 ARG A CA 1
ATOM 627 C C . ARG A 1 81 ? 17.036 -6.767 -3.008 1.00 88.94 81 ARG A C 1
ATOM 629 O O . ARG A 1 81 ? 15.860 -6.517 -3.252 1.00 88.94 81 ARG A O 1
ATOM 636 N N . ALA A 1 82 ? 17.393 -7.766 -2.198 1.00 92.19 82 ALA A N 1
ATOM 637 C CA . ALA A 1 82 ? 16.409 -8.561 -1.472 1.00 92.19 82 ALA A CA 1
ATOM 638 C C . ALA A 1 82 ? 15.687 -7.716 -0.413 1.00 92.19 82 ALA A C 1
ATOM 640 O O . ALA A 1 82 ? 14.475 -7.852 -0.257 1.00 92.19 82 ALA A O 1
ATOM 641 N N . ASP A 1 83 ? 16.403 -6.810 0.255 1.00 91.62 83 ASP A N 1
ATOM 642 C CA . ASP A 1 83 ? 15.832 -5.904 1.253 1.00 91.62 83 ASP A CA 1
ATOM 643 C C . ASP A 1 83 ? 14.870 -4.896 0.616 1.00 91.62 83 ASP A C 1
ATOM 645 O O . ASP A 1 83 ? 13.771 -4.704 1.129 1.00 91.62 83 ASP A O 1
ATOM 649 N N . GLU A 1 84 ? 15.216 -4.328 -0.542 1.00 89.19 84 GLU A N 1
ATOM 650 C CA . GLU A 1 84 ? 14.327 -3.437 -1.307 1.00 89.19 84 GLU A CA 1
ATOM 651 C C . GLU A 1 84 ? 13.026 -4.141 -1.713 1.00 89.19 84 GLU A C 1
ATOM 653 O O . GLU A 1 84 ? 11.921 -3.627 -1.513 1.00 89.19 84 GLU A O 1
ATOM 658 N N . VAL A 1 85 ? 13.134 -5.366 -2.241 1.00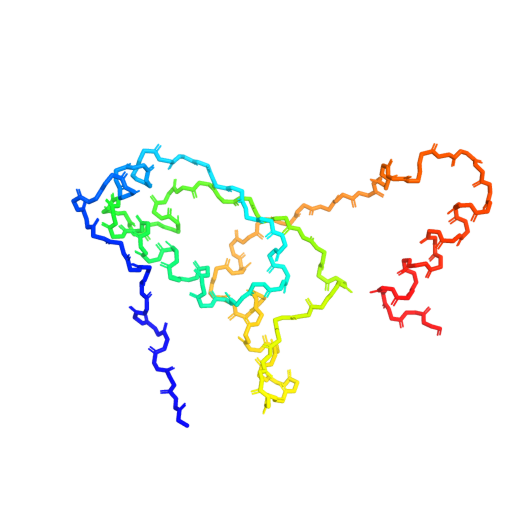 90.81 85 VAL A N 1
ATOM 659 C CA . VAL A 1 85 ? 11.960 -6.178 -2.578 1.00 90.81 85 VAL A CA 1
ATOM 660 C C . VAL A 1 85 ? 11.142 -6.471 -1.323 1.00 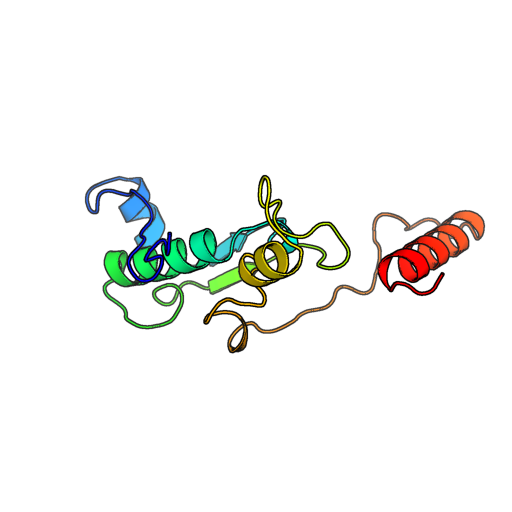90.81 85 VAL A C 1
ATOM 662 O O . VAL A 1 85 ? 9.919 -6.340 -1.361 1.00 90.81 85 VAL A O 1
ATOM 665 N N . ASN A 1 86 ? 11.787 -6.831 -0.213 1.00 93.00 86 ASN A N 1
ATOM 666 C CA . ASN A 1 86 ? 11.124 -7.121 1.057 1.00 93.00 86 ASN A CA 1
ATOM 667 C C . ASN A 1 86 ? 10.434 -5.903 1.674 1.00 93.00 86 ASN A C 1
ATOM 669 O O . ASN A 1 86 ? 9.403 -6.086 2.323 1.00 93.00 86 ASN A O 1
ATOM 673 N N . ALA A 1 87 ? 10.962 -4.699 1.456 1.00 92.94 87 ALA A N 1
ATOM 674 C CA . ALA A 1 87 ? 10.371 -3.436 1.880 1.00 92.94 87 ALA A CA 1
ATOM 675 C C . ALA A 1 87 ? 9.195 -3.000 0.992 1.00 92.94 87 ALA A C 1
ATOM 677 O O . ALA A 1 87 ? 8.344 -2.236 1.441 1.00 92.94 87 ALA A O 1
ATOM 678 N N . SER A 1 88 ? 9.120 -3.482 -0.252 1.00 93.38 88 SER A N 1
ATOM 679 C CA . SER A 1 88 ? 8.072 -3.089 -1.197 1.00 93.38 88 SER A CA 1
ATOM 680 C C . SER A 1 88 ? 6.669 -3.509 -0.754 1.00 93.38 88 SER A C 1
ATOM 682 O O . SER A 1 88 ? 6.464 -4.597 -0.206 1.00 93.38 88 SER A O 1
ATOM 684 N N . LEU A 1 89 ? 5.669 -2.691 -1.104 1.00 93.75 89 LEU A N 1
ATOM 685 C CA . LEU A 1 89 ? 4.250 -2.990 -0.873 1.00 93.75 89 LEU A CA 1
ATOM 686 C C . LEU A 1 89 ? 3.827 -4.363 -1.430 1.00 93.75 89 LEU A C 1
ATOM 688 O O . LEU A 1 89 ? 2.977 -5.032 -0.852 1.00 93.75 89 LEU A O 1
ATOM 692 N N . LYS A 1 90 ? 4.476 -4.843 -2.501 1.00 92.50 90 LYS A N 1
ATOM 693 C CA . LYS A 1 90 ? 4.223 -6.172 -3.088 1.00 92.50 90 LYS A CA 1
ATOM 694 C C . LYS A 1 90 ? 4.529 -7.340 -2.142 1.00 92.50 90 LYS A C 1
ATOM 696 O O . LYS A 1 90 ? 4.093 -8.458 -2.408 1.00 92.50 90 LYS A O 1
ATOM 701 N N . ARG A 1 91 ? 5.304 -7.110 -1.078 1.00 94.62 91 ARG A N 1
ATOM 702 C CA . ARG A 1 91 ? 5.625 -8.091 -0.030 1.00 94.62 91 ARG A CA 1
ATOM 703 C C . ARG A 1 91 ? 4.802 -7.910 1.244 1.00 94.62 91 ARG A C 1
ATOM 705 O O . ARG A 1 91 ? 5.117 -8.552 2.244 1.00 94.62 91 ARG A O 1
ATOM 712 N N . SER A 1 92 ? 3.786 -7.052 1.213 1.00 95.31 92 SER A N 1
ATOM 713 C CA . SER A 1 92 ? 2.833 -6.905 2.309 1.00 95.31 92 SER A CA 1
ATOM 714 C C . SER A 1 92 ? 1.801 -8.030 2.321 1.00 95.31 92 SER A C 1
ATOM 716 O O . SER A 1 92 ? 1.411 -8.519 1.258 1.00 95.31 92 SER A O 1
ATOM 718 N N . TYR A 1 93 ? 1.285 -8.369 3.506 1.00 95.75 93 TYR A N 1
ATOM 719 C CA . TYR A 1 93 ? 0.108 -9.237 3.630 1.00 95.75 93 TYR A CA 1
ATOM 720 C C . TYR A 1 93 ? -1.163 -8.615 3.032 1.00 95.75 93 TYR A C 1
ATOM 722 O O . TYR A 1 93 ? -2.107 -9.343 2.767 1.00 95.75 93 TYR A O 1
ATOM 730 N N . ILE A 1 94 ? -1.186 -7.297 2.803 1.00 96.06 94 ILE A N 1
ATOM 731 C CA . ILE A 1 94 ? -2.318 -6.566 2.209 1.00 96.06 94 ILE A CA 1
ATOM 732 C C . ILE A 1 94 ? -2.357 -6.753 0.684 1.00 96.06 94 ILE A C 1
ATOM 734 O O . ILE A 1 94 ? -3.406 -6.647 0.057 1.00 96.06 94 ILE A O 1
ATOM 738 N N . TRP A 1 95 ? -1.207 -7.029 0.057 1.00 95.69 95 TRP A N 1
ATOM 739 C CA . TRP A 1 95 ? -1.073 -7.072 -1.401 1.00 95.69 95 TRP A CA 1
ATOM 740 C C . TRP A 1 95 ? -2.020 -8.052 -2.121 1.00 95.69 95 TRP A C 1
ATOM 742 O O . TRP A 1 95 ? -2.524 -7.680 -3.185 1.00 95.69 95 TRP A O 1
ATOM 752 N N . PRO A 1 96 ? -2.277 -9.276 -1.611 1.00 96.12 96 PRO A N 1
ATOM 753 C CA . PRO A 1 96 ? -3.213 -10.210 -2.237 1.00 96.12 96 PRO A CA 1
ATOM 754 C C . PRO A 1 96 ? -4.646 -9.673 -2.347 1.00 96.12 96 PRO A C 1
ATOM 756 O O . PRO A 1 96 ? -5.337 -10.017 -3.302 1.00 96.12 96 PRO A O 1
ATOM 759 N N . ASP A 1 97 ? -5.063 -8.802 -1.425 1.00 95.69 97 ASP A N 1
ATOM 760 C CA . ASP A 1 97 ? -6.414 -8.232 -1.367 1.00 95.69 97 ASP A CA 1
ATOM 761 C C . ASP A 1 97 ? -6.579 -6.972 -2.238 1.00 95.69 97 ASP A C 1
ATOM 763 O O . ASP A 1 97 ? -7.688 -6.461 -2.418 1.00 95.69 97 ASP A O 1
ATOM 767 N N . ILE A 1 98 ? -5.489 -6.452 -2.816 1.00 94.94 98 ILE A N 1
ATOM 768 C CA . ILE A 1 98 ? -5.533 -5.254 -3.659 1.00 94.94 98 ILE A CA 1
ATOM 769 C C . ILE A 1 98 ? -6.091 -5.589 -5.046 1.00 94.94 98 ILE A C 1
ATOM 771 O O . ILE A 1 98 ? -5.493 -6.324 -5.840 1.00 94.94 98 ILE A O 1
ATOM 775 N N . THR A 1 99 ? -7.193 -4.926 -5.395 1.00 96.38 99 THR A N 1
ATOM 776 C CA . THR A 1 99 ? -7.709 -4.906 -6.768 1.00 96.38 99 THR A CA 1
ATOM 777 C C . THR A 1 99 ? -6.840 -4.009 -7.648 1.00 96.38 99 THR A C 1
ATOM 779 O O . THR A 1 99 ? -6.626 -2.835 -7.354 1.00 96.38 99 THR A O 1
ATOM 782 N N . LYS A 1 100 ? -6.336 -4.555 -8.760 1.00 94.31 100 LYS A N 1
ATOM 783 C CA . LYS A 1 100 ? -5.403 -3.855 -9.655 1.00 94.31 100 LYS A CA 1
ATOM 784 C C . LYS A 1 100 ? -6.145 -3.200 -10.810 1.00 94.31 100 LYS A C 1
ATOM 786 O O . LYS A 1 100 ? -6.656 -3.888 -11.692 1.00 94.31 100 LYS A O 1
ATOM 791 N N . LEU A 1 101 ? -6.116 -1.874 -10.848 1.00 94.44 101 LEU A N 1
ATOM 792 C CA . LEU A 1 101 ? -6.607 -1.075 -11.967 1.00 94.44 101 LEU A CA 1
ATOM 793 C C . LEU A 1 101 ? -5.416 -0.546 -12.773 1.00 94.44 101 LEU A C 1
ATOM 795 O O . LEU A 1 101 ? -4.389 -0.179 -12.209 1.00 94.44 101 LEU A O 1
ATOM 799 N N . LYS A 1 102 ? -5.530 -0.535 -14.104 1.00 91.88 102 LYS A N 1
ATOM 800 C CA . LYS A 1 102 ? -4.469 -0.060 -15.004 1.00 91.88 102 LYS A CA 1
ATOM 801 C C . LYS A 1 102 ? -4.988 1.08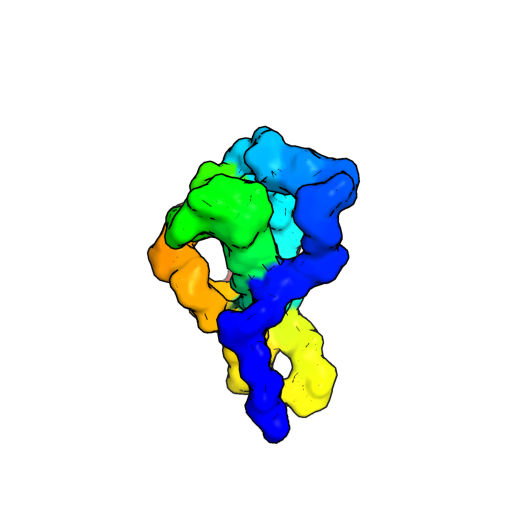4 -15.859 1.00 91.88 102 LYS A C 1
ATOM 803 O O . LYS A 1 102 ? -5.876 0.880 -16.684 1.00 91.88 102 LYS A O 1
ATOM 808 N N . LEU A 1 103 ? -4.388 2.259 -15.706 1.00 90.12 103 LEU A N 1
ATOM 809 C CA . LEU A 1 103 ? -4.587 3.369 -16.631 1.00 90.12 103 LEU A CA 1
ATOM 810 C C . LEU A 1 103 ? -3.775 3.108 -17.905 1.00 90.12 103 LEU A C 1
ATOM 812 O O . LEU A 1 103 ? -2.589 2.790 -17.834 1.00 90.12 103 LEU A O 1
ATOM 816 N N . LYS A 1 104 ? -4.427 3.196 -19.068 1.00 85.38 104 LYS A N 1
ATOM 817 C CA . LYS A 1 104 ? -3.801 2.943 -20.381 1.00 85.38 104 LYS A CA 1
ATOM 818 C C . LYS A 1 104 ? -3.511 4.225 -21.157 1.00 85.38 104 LYS A C 1
ATOM 820 O O . LYS A 1 104 ? -2.577 4.257 -21.948 1.00 85.38 104 LYS A O 1
ATOM 825 N N . THR A 1 105 ? -4.301 5.268 -20.929 1.00 84.00 105 THR A N 1
ATOM 826 C CA . THR A 1 105 ? -4.191 6.528 -21.665 1.00 84.00 105 THR A CA 1
ATOM 827 C C . THR A 1 105 ? -3.259 7.483 -20.931 1.00 84.00 105 THR A C 1
ATOM 829 O O . THR A 1 105 ? -3.545 7.898 -19.808 1.00 84.00 105 THR A O 1
ATOM 832 N N . ASN A 1 106 ? -2.143 7.843 -21.566 1.00 81.38 106 ASN A N 1
ATOM 833 C CA . ASN A 1 106 ? -1.253 8.880 -21.061 1.00 81.38 106 ASN A CA 1
ATOM 834 C C . ASN A 1 106 ? -1.828 10.256 -21.420 1.00 81.38 106 ASN A C 1
ATOM 836 O O . ASN A 1 106 ? -1.725 10.700 -22.557 1.00 81.38 106 ASN A O 1
ATOM 840 N N . MET A 1 107 ? -2.412 10.938 -20.438 1.00 83.56 107 MET A N 1
ATOM 841 C CA . MET A 1 107 ? -3.009 12.262 -20.646 1.00 83.56 107 MET A CA 1
ATOM 842 C C . MET A 1 107 ? -1.969 13.390 -20.756 1.00 83.56 107 MET A C 1
ATOM 844 O O . MET A 1 107 ? -2.305 14.482 -21.193 1.00 83.56 107 MET A O 1
ATOM 848 N N . ARG A 1 108 ? -0.701 13.162 -20.379 1.00 78.75 108 ARG A N 1
ATOM 849 C CA . ARG A 1 108 ? 0.375 14.160 -20.538 1.00 78.75 108 ARG A CA 1
ATOM 850 C C . ARG A 1 108 ? 0.788 14.294 -22.006 1.00 78.75 108 ARG A C 1
ATOM 852 O O . ARG A 1 108 ? 1.206 15.364 -22.431 1.00 78.75 108 ARG A O 1
ATOM 859 N N . ILE A 1 109 ? 0.643 13.217 -22.774 1.00 74.50 109 ILE A N 1
ATOM 860 C CA . ILE A 1 109 ? 0.950 13.148 -24.203 1.00 74.50 109 ILE A CA 1
ATOM 861 C C . ILE A 1 109 ? -0.375 13.102 -24.973 1.00 74.50 109 ILE A C 1
ATOM 863 O O . ILE A 1 109 ? -0.772 12.087 -25.533 1.00 74.50 109 ILE A O 1
ATOM 867 N N . LEU A 1 110 ? -1.103 14.220 -24.934 1.00 67.25 110 LEU A N 1
ATOM 868 C CA . LEU A 1 110 ? -2.356 14.416 -25.679 1.00 67.25 110 LEU A CA 1
ATOM 869 C C . LEU A 1 110 ? -2.129 14.964 -27.096 1.00 67.25 110 LEU A C 1
ATOM 871 O O . LEU A 1 110 ? -3.070 15.044 -27.883 1.00 67.25 110 LEU A O 1
ATOM 875 N N . SER A 1 111 ? -0.899 15.358 -27.437 1.00 65.81 111 SER A N 1
ATOM 876 C CA . SER A 1 111 ? -0.581 15.879 -28.762 1.00 65.81 111 SER A CA 1
ATOM 877 C C . SER A 1 111 ? -0.563 14.748 -29.795 1.00 65.81 111 SER A C 1
ATOM 879 O O . SER A 1 111 ? 0.040 13.694 -29.606 1.00 65.81 111 SER A O 1
ATOM 881 N N . SER A 1 112 ? -1.205 14.980 -30.939 1.00 65.62 112 SER A N 1
ATOM 882 C CA . SER A 1 112 ? -1.209 14.072 -32.093 1.00 65.62 112 SER A CA 1
ATOM 883 C C . SER A 1 112 ? 0.132 14.012 -32.838 1.00 65.62 112 SER A C 1
ATOM 885 O O . SER A 1 112 ? 0.214 13.370 -33.884 1.00 65.62 112 SER A O 1
ATOM 887 N N . ASP A 1 113 ? 1.172 14.650 -32.302 1.00 79.75 113 ASP A N 1
ATOM 888 C CA . ASP A 1 113 ? 2.509 14.668 -32.877 1.00 79.75 113 ASP A CA 1
ATOM 889 C C . ASP A 1 113 ? 3.167 13.280 -32.805 1.00 79.75 113 ASP A C 1
ATOM 891 O O . ASP A 1 113 ? 3.235 12.631 -31.755 1.00 79.75 113 ASP A O 1
ATOM 895 N N . GLN A 1 114 ? 3.661 12.828 -33.955 1.00 77.56 114 GLN A N 1
ATOM 896 C CA . GLN A 1 114 ? 4.291 11.526 -34.129 1.00 77.56 114 GLN A CA 1
ATOM 897 C C . GLN A 1 114 ? 5.575 11.393 -33.296 1.00 77.56 114 GLN A C 1
ATOM 899 O O . GLN A 1 114 ? 5.883 10.294 -32.820 1.00 77.56 114 GLN A O 1
ATOM 904 N N . GLY A 1 115 ? 6.292 12.501 -33.065 1.00 81.56 115 GLY A N 1
ATOM 905 C CA . GLY A 1 115 ? 7.482 12.521 -32.212 1.00 81.56 115 GLY A CA 1
ATOM 906 C C . GLY A 1 115 ? 7.154 12.143 -30.768 1.00 81.56 115 GLY A C 1
ATOM 907 O O . GLY A 1 115 ? 7.783 11.253 -30.192 1.00 81.56 115 GLY A O 1
ATOM 908 N N . ASN A 1 116 ? 6.095 12.736 -30.214 1.00 82.00 116 ASN A N 1
ATOM 909 C CA . ASN A 1 116 ? 5.670 12.468 -28.841 1.00 82.00 116 ASN A CA 1
ATOM 910 C C . ASN A 1 116 ? 5.163 11.033 -28.636 1.00 82.00 116 ASN A C 1
ATOM 912 O O . ASN A 1 116 ? 5.462 10.428 -27.607 1.00 82.00 116 ASN A O 1
ATOM 916 N N . LYS A 1 117 ? 4.454 10.457 -29.617 1.00 82.12 117 LYS A N 1
ATOM 917 C CA . LYS A 1 117 ? 4.038 9.040 -29.575 1.00 82.12 117 LYS A CA 1
ATOM 918 C C . LYS A 1 117 ? 5.242 8.100 -29.551 1.00 82.12 117 LYS A C 1
ATOM 920 O O . LYS A 1 117 ? 5.329 7.232 -28.690 1.00 82.12 117 LYS A O 1
ATOM 925 N N . THR A 1 118 ? 6.206 8.336 -30.439 1.00 86.31 118 THR A N 1
ATOM 926 C CA . THR A 1 118 ? 7.431 7.525 -30.531 1.00 86.31 118 THR A CA 1
ATOM 927 C C . THR A 1 118 ? 8.243 7.587 -29.234 1.00 86.31 118 THR A C 1
ATOM 929 O O . THR A 1 118 ? 8.720 6.565 -28.743 1.00 86.31 118 THR A O 1
ATOM 932 N N . PHE A 1 119 ? 8.364 8.776 -28.636 1.00 84.62 119 PHE A N 1
ATOM 933 C CA . PHE A 1 119 ? 9.038 8.946 -27.351 1.00 84.62 119 PHE A CA 1
ATOM 934 C C . PHE A 1 119 ? 8.288 8.257 -26.199 1.00 84.62 119 PHE A C 1
ATOM 936 O O . PHE A 1 119 ? 8.915 7.606 -25.363 1.00 84.62 119 PHE A O 1
ATOM 943 N N . ALA A 1 120 ? 6.953 8.338 -26.168 1.00 84.88 120 ALA A N 1
ATOM 944 C CA . ALA A 1 120 ? 6.135 7.634 -25.180 1.00 84.88 120 ALA A CA 1
ATOM 945 C C . ALA A 1 120 ? 6.350 6.115 -25.239 1.00 84.88 120 ALA A C 1
ATOM 947 O O . ALA A 1 120 ? 6.562 5.479 -24.206 1.00 84.88 120 ALA A O 1
ATOM 948 N N . ASP A 1 121 ? 6.347 5.547 -26.445 1.00 85.50 121 ASP A N 1
ATOM 949 C CA . ASP A 1 121 ? 6.578 4.119 -26.662 1.00 85.50 121 ASP A CA 1
ATOM 950 C C . ASP A 1 121 ? 7.992 3.710 -26.241 1.00 85.50 121 ASP A C 1
ATOM 952 O O . ASP A 1 121 ? 8.176 2.675 -25.594 1.00 85.50 121 ASP A O 1
ATOM 956 N N . ALA A 1 122 ? 8.994 4.547 -26.528 1.00 86.50 122 ALA A N 1
ATOM 957 C CA . ALA A 1 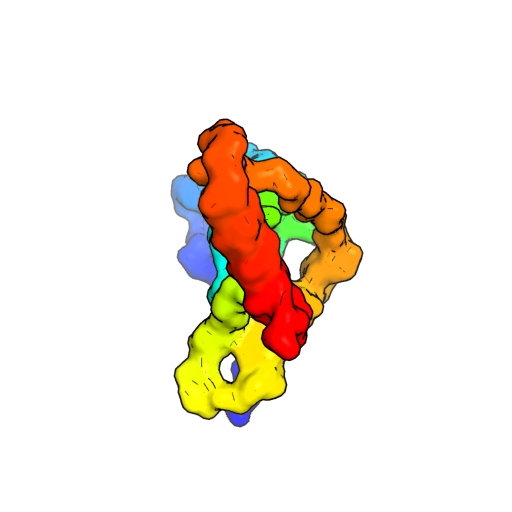122 ? 10.359 4.333 -26.059 1.00 86.50 122 ALA A CA 1
ATOM 958 C C . ALA A 1 122 ? 10.440 4.315 -24.520 1.00 86.50 122 ALA A C 1
ATOM 960 O O . ALA A 1 122 ? 11.032 3.399 -23.949 1.00 86.50 122 ALA A O 1
ATOM 961 N N . LEU A 1 123 ? 9.787 5.259 -23.832 1.00 85.00 123 LEU A N 1
ATOM 962 C CA . LEU A 1 123 ? 9.723 5.278 -22.365 1.00 85.00 123 LEU A CA 1
ATOM 963 C C . LEU A 1 123 ? 9.027 4.035 -21.796 1.00 85.00 123 LEU A C 1
ATOM 965 O O . LEU A 1 123 ? 9.483 3.474 -20.799 1.00 85.00 123 LEU A O 1
ATOM 969 N N . LEU A 1 124 ? 7.943 3.577 -22.428 1.00 86.50 124 LEU A N 1
ATOM 970 C CA . LEU A 1 124 ? 7.246 2.357 -22.018 1.00 86.50 124 LEU A CA 1
ATOM 971 C C . LEU A 1 124 ? 8.130 1.118 -22.176 1.00 86.50 124 LEU A C 1
ATOM 973 O O . LEU A 1 124 ? 8.134 0.263 -21.291 1.00 86.50 124 LEU A O 1
ATOM 977 N N . ARG A 1 125 ? 8.894 1.023 -23.269 1.00 87.06 125 ARG A N 1
ATOM 978 C CA . ARG A 1 125 ? 9.859 -0.064 -23.482 1.00 87.06 125 ARG A CA 1
ATOM 979 C C . ARG A 1 125 ? 10.923 -0.091 -22.391 1.00 87.06 125 ARG A C 1
ATOM 981 O O . ARG A 1 125 ? 11.127 -1.144 -21.790 1.00 87.06 125 ARG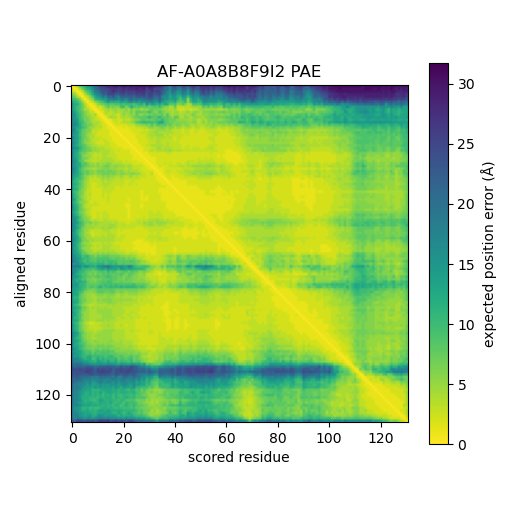 A O 1
ATOM 988 N N . VAL A 1 126 ? 11.522 1.061 -22.083 1.00 86.88 126 VAL A N 1
ATOM 989 C CA . VAL A 1 126 ? 12.507 1.194 -20.997 1.00 86.88 126 VAL A CA 1
ATOM 990 C C . VAL A 1 126 ? 11.893 0.788 -19.656 1.00 86.88 126 VAL A C 1
ATOM 992 O O . VAL A 1 126 ? 12.457 -0.045 -18.953 1.00 86.88 126 VAL A O 1
ATOM 995 N N . GLY A 1 127 ? 10.699 1.291 -19.326 1.00 83.62 127 GLY A N 1
ATOM 996 C CA . GLY A 1 127 ? 10.006 0.951 -18.079 1.00 83.62 127 GLY A CA 1
ATOM 997 C C . GLY A 1 127 ? 9.597 -0.525 -17.960 1.00 83.62 127 GLY A C 1
ATOM 998 O O . GLY A 1 127 ? 9.396 -1.016 -16.852 1.00 83.62 127 GLY A O 1
ATOM 999 N N . ASN A 1 128 ? 9.488 -1.245 -19.079 1.00 85.25 128 ASN A N 1
ATOM 1000 C CA . ASN A 1 128 ? 9.216 -2.684 -19.114 1.00 85.25 128 ASN A CA 1
ATOM 1001 C C . ASN A 1 128 ? 10.497 -3.542 -19.148 1.00 85.25 128 ASN A C 1
ATOM 1003 O O . ASN A 1 128 ? 10.394 -4.767 -19.174 1.00 85.25 128 ASN A O 1
ATOM 1007 N N . GLY A 1 129 ? 11.685 -2.927 -19.172 1.00 81.94 129 GLY A N 1
ATOM 1008 C CA . GLY A 1 129 ? 12.964 -3.633 -19.299 1.00 81.94 129 GLY A CA 1
ATOM 1009 C C . GLY A 1 129 ? 13.227 -4.206 -20.697 1.00 81.94 129 GLY A C 1
ATOM 1010 O O . GLY A 1 129 ? 13.996 -5.152 -20.832 1.00 81.94 129 GLY A O 1
ATOM 1011 N N . LEU A 1 130 ? 12.572 -3.666 -21.730 1.00 80.88 130 LEU A N 1
ATOM 1012 C CA . LEU A 1 130 ? 12.701 -4.078 -23.132 1.00 80.88 130 LEU A CA 1
ATOM 1013 C C . LEU A 1 130 ? 13.667 -3.137 -23.870 1.00 80.88 130 LEU A C 1
ATOM 1015 O O . LEU A 1 130 ? 13.253 -2.369 -24.750 1.00 80.88 130 LEU A O 1
ATOM 1019 N N . CYS A 1 131 ? 14.930 -3.163 -23.442 1.00 59.41 131 CYS A N 1
ATOM 1020 C CA . CYS A 1 131 ? 16.036 -2.443 -24.074 1.00 59.41 131 CYS A CA 1
ATOM 1021 C C . CYS A 1 131 ? 16.407 -3.122 -25.394 1.00 59.41 131 CYS A C 1
ATOM 1023 O O . CYS A 1 131 ? 16.807 -4.306 -25.334 1.00 59.41 131 CYS A O 1
#

Organism: NCBI:txid143950

Secondary structure (DSSP, 8-state):
----TTS------TTSHHHHHHHH--EEEETTGGGSBHHHHHHHHHHHHHHHT--SGGGG-EEEE---TTSPPP--TT--HHHHHHHBGGGSTTGGG---------TT-----HHHHHHHHHHHHHHTT--

Radius of gyration: 18.37 Å; Cα contacts (8 Å, |Δi|>4): 148; chains: 1; bounding box: 38×26×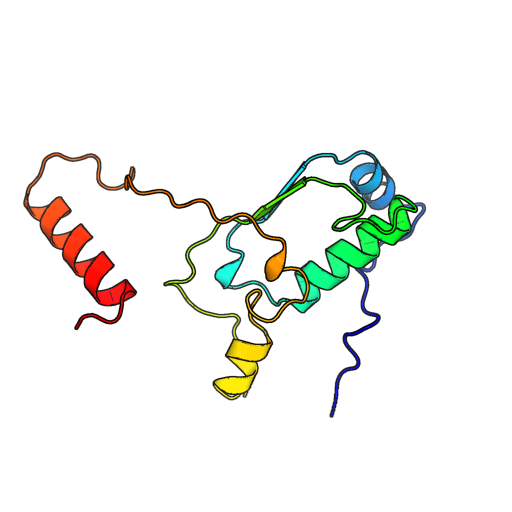56 Å

Sequence (131 aa):
MSYDDTSSVCNISKQSNTAQLMRDCVFIVWDEASMTYKSSVEALDRTLRDLRNKNTLMGGCTVLFSGDFRQILPVVVRGTRADEVNASLKRSYIWPDITKLKLKTNMRILSSDQGNKTFADALLRVGNGLC

pLDDT: mean 87.33, std 11.8, range [32.91, 97.0]